Protein AF-A0A090VHT9-F1 (afdb_monomer)

Nearest PDB structures (foldseek):
  7o77-assembly1_A  TM=8.549E-01  e=1.271E-05  Paraglaciecola sp. T6c
  5gkd-assembly3_C  TM=8.168E-01  e=1.262E-03  Paraglaciecola chathamensis
  8bwk-assembly2_B  TM=7.239E-01  e=3.274E-04  uncultured bacterium
  5gkq-assembly1_A  TM=7.506E-01  e=8.048E-04  Paraglaciecola chathamensis S18K6
  4yzq-assembly2_B  TM=3.524E-01  e=5.336E-01  Caldicellulosiruptor bescii DSM 6725

InterPro domains:
  IPR011050 Pectin lyase fold/virulence factor [SSF51126] (12-160)
  IPR012334 Pectin lyase fold [G3DSA:2.160.20.10] (2-168)

Solvent-accessible surface area (backbone atoms only — not comparable to full-atom values): 8458 Å² total; per-residue (Å²): 136,92,76,64,48,72,47,82,47,66,71,43,82,47,66,72,32,71,47,78,39,71,68,49,66,94,42,43,25,59,37,40,37,39,31,55,26,41,37,32,56,17,47,26,26,38,44,33,49,58,38,75,81,29,70,34,45,48,38,48,42,32,42,39,39,34,46,28,38,41,35,40,26,34,19,29,52,32,35,38,30,27,28,34,84,47,72,91,58,77,59,31,36,42,39,41,28,56,24,39,40,30,48,26,10,63,67,29,86,86,24,40,29,43,37,48,57,63,49,42,34,33,40,44,31,48,28,40,38,34,54,21,55,26,68,23,43,28,75,34,41,53,76,44,56,40,47,74,46,77,59,48,72,42,74,40,30,46,77,45,74,36,61,72,73,88,69,64,74,82,129

Organism: NCBI:txid221126

Foldseek 3Di:
DPDADEAEAELEEAEDEQEPAADAPPAAHAYYEYYLYEYEHYQEAHHFARPPQQPQDTHYQYYYAELYEYEQHEAANAATDGGHDPPVDQGAAEHAELYEYYQYHLNYPQQERHHHYPHQHAEHEHYEYELHNGQYPEEFAQCGNHDYYNYHHYNGHYHHYDPDDPGDYRD

Mean predicted aligned error: 3.89 Å

Radius of gyration: 14.95 Å; Cα contacts (8 Å, |Δi|>4): 518; chains: 1; bounding box: 44×32×36 Å

Sequence (171 aa):
MSNHFGLAVSGCDISDFNYVLKVYKQSFSEKITFENTSISNCENGLELSEETNDKGDYNTEYLTVNNCTFDNVKQNVIDYYRGGYDESTIGGNLLVTNSTFTNCGANEQNKILLNHRGIVYVNIAKNTFKDNKVDYVSILWGAKENYASDNDISNSGEIKTEENLKMKLMY

pLDDT: mean 93.29, std 11.25, range [43.59, 98.94]

Structure (mmCIF, N/CA/C/O backbone):
data_AF-A0A090VHT9-F1
#
_entry.id   AF-A0A090VHT9-F1
#
loop_
_atom_site.group_PDB
_atom_site.id
_atom_site.type_symbol
_atom_site.label_atom_id
_atom_site.label_alt_id
_atom_site.label_comp_id
_atom_site.label_asym_id
_atom_site.label_entity_id
_atom_site.label_seq_id
_atom_site.pdbx_PDB_ins_code
_atom_site.Cartn_x
_atom_site.Cartn_y
_atom_site.Cartn_z
_atom_site.occupancy
_atom_site.B_iso_or_equiv
_atom_site.auth_seq_id
_atom_site.auth_comp_id
_atom_site.auth_asym_id
_atom_site.auth_atom_id
_atom_site.pdbx_PDB_model_num
ATOM 1 N N . MET A 1 1 ? 6.343 -12.139 -21.115 1.00 48.25 1 MET A N 1
ATOM 2 C CA . MET A 1 1 ? 5.955 -12.861 -19.884 1.00 48.25 1 MET A CA 1
ATOM 3 C C . MET A 1 1 ? 4.463 -13.113 -19.979 1.00 48.25 1 MET A C 1
ATOM 5 O O . MET A 1 1 ? 3.760 -12.187 -20.342 1.00 48.25 1 MET A O 1
ATOM 9 N N . SER A 1 2 ? 3.989 -14.347 -19.799 1.00 51.59 2 SER A N 1
ATOM 10 C CA . SER A 1 2 ? 2.588 -14.717 -20.081 1.00 51.59 2 SER A CA 1
ATOM 11 C C . SER A 1 2 ? 1.721 -14.939 -18.840 1.00 51.59 2 SER A C 1
ATOM 13 O O . SER A 1 2 ? 0.566 -15.305 -18.998 1.00 51.59 2 SER A O 1
ATOM 15 N N . ASN A 1 3 ? 2.240 -14.736 -17.626 1.00 64.88 3 ASN A N 1
ATOM 16 C CA . ASN A 1 3 ? 1.511 -15.051 -16.394 1.00 64.88 3 ASN A CA 1
ATOM 17 C C . ASN A 1 3 ? 1.486 -13.844 -15.449 1.00 64.88 3 ASN A C 1
ATOM 19 O O . ASN A 1 3 ? 1.987 -13.915 -14.329 1.00 64.88 3 ASN A O 1
ATOM 23 N N . HIS A 1 4 ? 0.939 -12.724 -15.919 1.00 84.50 4 HIS A N 1
ATOM 24 C CA . HIS A 1 4 ? 0.456 -11.691 -15.006 1.00 84.50 4 HIS A CA 1
ATOM 25 C C . HIS A 1 4 ? -0.827 -12.194 -14.346 1.00 84.50 4 HIS A C 1
ATOM 27 O O . HIS A 1 4 ? -1.613 -12.899 -14.985 1.00 84.50 4 HIS A O 1
ATOM 33 N N . PHE A 1 5 ? -1.034 -11.862 -13.076 1.00 91.56 5 PHE A N 1
ATOM 34 C CA . PHE A 1 5 ? -2.315 -12.113 -12.420 1.00 91.56 5 PHE A CA 1
ATOM 35 C C . PHE A 1 5 ? -3.156 -10.835 -12.360 1.00 91.56 5 PHE A C 1
ATOM 37 O O . PHE A 1 5 ? -2.672 -9.733 -12.619 1.00 91.56 5 PHE A O 1
ATOM 44 N N . GLY A 1 6 ? -4.432 -11.002 -12.034 1.00 94.06 6 GLY A N 1
ATOM 45 C CA . GLY A 1 6 ? -5.314 -9.920 -11.625 1.00 94.06 6 GLY A CA 1
ATOM 46 C C . GLY A 1 6 ? -6.099 -10.365 -10.398 1.00 94.06 6 GLY A C 1
ATOM 47 O O . GLY A 1 6 ? -6.396 -11.553 -10.250 1.00 94.06 6 GLY A O 1
ATOM 48 N N . LEU A 1 7 ? -6.413 -9.425 -9.513 1.00 97.44 7 LEU A N 1
ATOM 49 C CA . LEU A 1 7 ? -7.159 -9.686 -8.285 1.00 97.44 7 LEU A CA 1
ATOM 50 C C . LEU A 1 7 ? -8.251 -8.633 -8.104 1.00 97.44 7 LEU A C 1
ATOM 52 O O . LEU A 1 7 ? -7.969 -7.438 -8.090 1.00 97.44 7 LEU A O 1
ATOM 56 N N . ALA A 1 8 ? -9.489 -9.087 -7.924 1.00 98.38 8 ALA A N 1
ATOM 57 C CA . ALA A 1 8 ? -10.616 -8.245 -7.547 1.00 98.38 8 ALA A CA 1
ATOM 58 C C . ALA A 1 8 ? -11.272 -8.815 -6.285 1.00 98.38 8 ALA A C 1
ATOM 60 O O . ALA A 1 8 ? -11.707 -9.967 -6.272 1.00 98.38 8 ALA A O 1
ATOM 61 N N . VAL A 1 9 ? -11.337 -8.001 -5.237 1.00 98.56 9 VAL A N 1
ATOM 62 C CA . VAL A 1 9 ? -11.966 -8.301 -3.950 1.00 98.56 9 VAL A CA 1
ATOM 63 C C . VAL A 1 9 ? -13.082 -7.286 -3.759 1.00 98.56 9 VAL A C 1
ATOM 65 O O . VAL A 1 9 ? -12.826 -6.084 -3.724 1.00 98.56 9 VAL A O 1
ATOM 68 N N . SER A 1 10 ? -14.328 -7.753 -3.704 1.00 98.56 10 SER A N 1
ATOM 69 C CA . SER A 1 10 ? -15.494 -6.873 -3.632 1.00 98.56 10 SER A CA 1
ATOM 70 C C . SER A 1 10 ? -16.525 -7.398 -2.645 1.00 98.56 10 SER A C 1
ATOM 72 O O . SER A 1 10 ? -16.851 -8.584 -2.685 1.00 98.56 10 SER A O 1
ATOM 74 N N . GLY A 1 11 ? -17.037 -6.532 -1.764 1.00 98.31 11 GLY A N 1
ATOM 75 C CA . GLY A 1 11 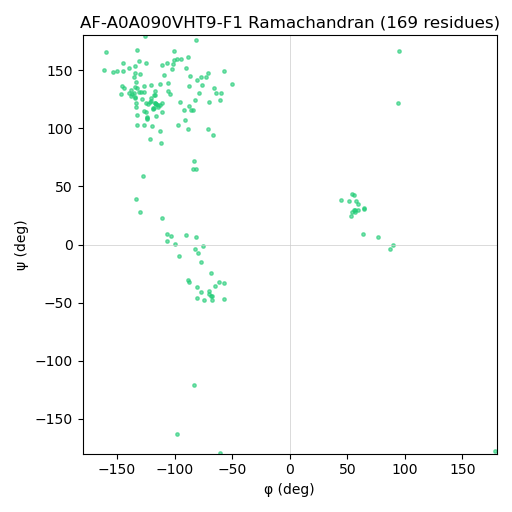? -18.095 -6.903 -0.816 1.00 98.31 11 GLY A CA 1
ATOM 76 C C . GLY A 1 11 ? -17.673 -7.967 0.199 1.00 98.31 11 GLY A C 1
ATOM 77 O O . GLY A 1 11 ? -18.494 -8.799 0.576 1.00 98.31 11 GLY A O 1
ATOM 78 N N . CYS A 1 12 ? -16.389 -8.003 0.563 1.00 98.62 12 CYS A N 1
ATOM 79 C CA . CYS A 1 12 ? -15.827 -9.024 1.445 1.00 98.62 12 CYS A CA 1
ATOM 80 C C . CYS A 1 12 ? -15.638 -8.509 2.878 1.00 98.62 12 CYS A C 1
ATOM 82 O O . CYS A 1 12 ? -15.421 -7.318 3.096 1.00 98.62 12 CYS A O 1
ATOM 84 N N . ASP A 1 13 ? -15.626 -9.443 3.827 1.00 98.62 13 ASP A N 1
ATOM 85 C CA . ASP A 1 13 ? -15.160 -9.240 5.198 1.00 98.62 13 ASP A CA 1
ATOM 86 C C . ASP A 1 13 ? -13.909 -10.107 5.404 1.00 98.62 13 ASP A C 1
ATOM 88 O O . ASP A 1 13 ? -13.950 -11.326 5.221 1.00 98.62 13 ASP A O 1
ATOM 92 N N . ILE A 1 14 ? -12.780 -9.482 5.736 1.00 98.75 14 ILE A N 1
ATOM 93 C CA . ILE A 1 14 ? -11.482 -10.139 5.934 1.00 98.75 14 ILE A CA 1
ATOM 94 C C . ILE A 1 14 ? -11.014 -9.839 7.356 1.00 98.75 14 ILE A C 1
ATOM 96 O O . ILE A 1 14 ? -10.861 -8.672 7.719 1.00 98.75 14 ILE A O 1
ATOM 100 N N . SER A 1 15 ? -10.754 -10.869 8.163 1.00 98.69 15 SER A N 1
ATOM 101 C CA . SER A 1 15 ? -10.259 -10.659 9.523 1.00 98.69 15 SER A CA 1
ATOM 102 C C . SER A 1 15 ? -9.271 -11.709 10.006 1.00 98.69 15 SER A C 1
ATOM 104 O O . SER A 1 15 ? -9.257 -12.835 9.516 1.00 98.69 15 SER A O 1
ATOM 106 N N . ASP A 1 16 ? -8.449 -11.318 10.982 1.00 98.56 16 ASP A N 1
ATOM 107 C CA . ASP A 1 16 ? -7.583 -12.217 11.760 1.00 98.56 16 ASP A CA 1
ATOM 108 C C . ASP A 1 16 ? -6.491 -12.921 10.931 1.00 98.56 16 ASP A C 1
ATOM 110 O O . ASP A 1 16 ? -6.059 -14.037 11.234 1.00 98.56 16 ASP A O 1
ATOM 114 N N . PHE A 1 17 ? -6.013 -12.250 9.877 1.00 98.44 17 PHE A N 1
ATOM 115 C CA . PHE A 1 17 ? -4.933 -12.740 9.022 1.00 98.44 17 PHE A CA 1
ATOM 116 C C . PHE A 1 17 ? -3.592 -12.069 9.319 1.00 98.44 17 PHE A C 1
ATOM 118 O O . PHE A 1 17 ? -3.504 -10.893 9.667 1.00 98.44 17 PHE A O 1
ATOM 125 N N . ASN A 1 18 ? -2.507 -12.804 9.061 1.00 98.38 18 ASN A N 1
ATOM 126 C CA . ASN A 1 18 ? -1.162 -12.228 9.091 1.00 98.38 18 ASN A CA 1
ATOM 127 C C . ASN A 1 18 ? -0.964 -11.174 7.986 1.00 98.38 18 ASN A C 1
ATOM 129 O O . ASN A 1 18 ? -0.265 -10.191 8.198 1.00 98.38 18 ASN A O 1
ATOM 133 N N . TYR A 1 19 ? -1.565 -11.381 6.815 1.00 98.38 19 TYR A N 1
ATOM 134 C CA . TYR A 1 19 ? -1.544 -10.457 5.682 1.00 98.38 19 TYR A CA 1
ATOM 135 C C . TYR A 1 19 ? -2.897 -10.516 4.983 1.00 98.38 19 TYR A C 1
ATOM 137 O O . TYR A 1 19 ? -3.394 -11.612 4.722 1.00 98.38 19 TYR A O 1
ATOM 145 N N . VAL A 1 20 ? -3.464 -9.361 4.638 1.00 98.44 20 VAL A N 1
ATOM 146 C CA . VAL A 1 20 ? -4.649 -9.295 3.764 1.00 98.44 20 VAL A CA 1
ATOM 147 C C . VAL A 1 20 ? -4.272 -9.736 2.354 1.00 98.44 20 VAL A C 1
ATOM 149 O O . VAL A 1 20 ? -4.974 -10.522 1.722 1.00 98.44 20 VAL A O 1
ATOM 152 N N . LEU A 1 21 ? -3.127 -9.248 1.881 1.00 98.44 21 LEU A N 1
ATOM 153 C CA . LEU A 1 21 ? -2.485 -9.685 0.654 1.00 98.44 21 LEU A CA 1
ATOM 154 C C . LEU A 1 21 ? -0.977 -9.606 0.846 1.00 98.44 21 LEU A C 1
ATOM 156 O O . LEU A 1 21 ? -0.470 -8.610 1.350 1.00 98.44 21 LEU A O 1
ATOM 160 N N . LYS A 1 22 ? -0.267 -10.639 0.400 1.00 97.88 22 LYS A N 1
ATOM 161 C CA . LYS A 1 22 ? 1.185 -10.620 0.266 1.00 97.88 22 LYS A CA 1
ATOM 162 C C . LYS A 1 22 ? 1.550 -11.188 -1.092 1.00 97.88 22 LYS A C 1
ATOM 164 O O . LYS A 1 22 ? 1.225 -12.339 -1.388 1.00 97.88 22 LYS A O 1
ATOM 169 N N . VAL A 1 23 ? 2.185 -10.370 -1.920 1.00 96.69 23 VAL A N 1
ATOM 170 C CA . VAL A 1 23 ? 2.780 -10.837 -3.176 1.00 96.69 23 VAL A CA 1
ATOM 171 C C . VAL A 1 23 ? 4.145 -11.463 -2.908 1.00 96.69 23 VAL A C 1
ATOM 173 O O . VAL A 1 23 ? 4.615 -11.500 -1.774 1.00 96.69 23 VAL A O 1
ATOM 176 N N . TYR A 1 24 ? 4.770 -12.002 -3.949 1.00 95.38 24 TYR A N 1
ATOM 177 C CA . TYR A 1 24 ? 6.110 -12.571 -3.860 1.00 95.38 24 TYR A CA 1
ATOM 178 C C . TYR A 1 24 ? 7.035 -11.918 -4.877 1.00 95.38 24 TYR A C 1
ATOM 180 O O . TYR A 1 24 ? 6.595 -11.443 -5.926 1.00 95.38 24 TYR A O 1
ATOM 188 N N . LYS A 1 25 ? 8.333 -11.960 -4.589 1.00 94.44 25 LYS A N 1
ATOM 189 C CA . LYS A 1 25 ? 9.377 -11.539 -5.520 1.00 94.44 25 LYS A CA 1
ATOM 190 C C . LYS A 1 25 ? 9.190 -12.188 -6.900 1.00 94.44 25 LYS A C 1
ATOM 192 O O . LYS A 1 25 ? 8.890 -13.379 -6.987 1.00 94.44 25 LYS A O 1
ATOM 197 N N . GLN A 1 26 ? 9.391 -11.411 -7.959 1.00 92.25 26 GLN A N 1
ATOM 198 C CA . GLN A 1 26 ? 9.168 -11.734 -9.374 1.00 92.25 26 GLN A CA 1
ATOM 199 C C . GLN A 1 26 ? 7.709 -12.015 -9.767 1.00 92.25 26 GLN A C 1
ATOM 201 O O . GLN A 1 26 ? 7.454 -12.446 -10.895 1.00 92.25 26 GLN A O 1
ATOM 206 N N . SER A 1 27 ? 6.740 -11.767 -8.883 1.00 93.44 27 SER A N 1
ATOM 207 C CA . SER A 1 27 ? 5.327 -11.751 -9.266 1.00 93.44 27 SER A CA 1
ATOM 208 C C . SER A 1 27 ? 4.923 -10.366 -9.763 1.00 93.44 27 SER A C 1
ATOM 210 O O . SER A 1 27 ? 5.402 -9.348 -9.261 1.00 93.44 27 SER A O 1
ATOM 212 N N . PHE A 1 28 ? 4.027 -10.336 -10.748 1.00 94.12 28 PHE A N 1
ATOM 213 C CA . PHE A 1 28 ? 3.491 -9.094 -11.284 1.00 94.12 28 PHE A CA 1
ATOM 214 C C . PHE A 1 28 ? 1.999 -9.227 -11.555 1.00 94.12 28 PHE A C 1
ATOM 216 O O . PHE A 1 28 ? 1.563 -10.163 -12.236 1.00 94.12 28 PHE A O 1
ATOM 223 N N . SER A 1 29 ? 1.235 -8.261 -11.066 1.00 95.56 29 SER A N 1
ATOM 224 C CA . SER A 1 29 ? -0.173 -8.091 -11.391 1.00 95.56 29 SER A CA 1
ATOM 225 C C . SER A 1 29 ? -0.380 -6.917 -12.331 1.00 95.56 29 SER A C 1
ATOM 227 O O . SER A 1 29 ? 0.184 -5.846 -12.137 1.00 95.56 29 SER A O 1
ATOM 229 N N . GLU A 1 30 ? -1.258 -7.072 -13.314 1.00 94.38 30 GLU A N 1
ATOM 230 C CA . GLU A 1 30 ? -1.736 -5.898 -14.045 1.00 94.38 30 GLU A CA 1
ATOM 231 C C . GLU A 1 30 ? -2.593 -5.029 -13.115 1.00 94.38 30 GLU A C 1
ATOM 233 O O . GLU A 1 30 ? -2.377 -3.827 -12.989 1.00 94.38 30 GLU A O 1
ATOM 238 N N . LYS A 1 31 ? -3.539 -5.637 -12.392 1.00 96.19 31 LYS A N 1
ATOM 239 C CA . LYS A 1 31 ? -4.485 -4.899 -11.555 1.00 96.19 31 LYS A CA 1
ATOM 240 C C . LYS A 1 31 ? -4.889 -5.661 -10.299 1.00 96.19 31 LYS A C 1
ATOM 242 O O . LYS A 1 31 ? -5.355 -6.798 -10.366 1.00 96.19 31 LYS A O 1
ATOM 247 N N . ILE A 1 32 ? -4.779 -4.974 -9.168 1.00 98.56 32 ILE A N 1
ATOM 248 C CA . ILE A 1 32 ? -5.291 -5.391 -7.864 1.00 98.56 32 ILE A CA 1
ATOM 249 C C . ILE A 1 32 ? -6.347 -4.374 -7.434 1.00 98.56 32 ILE A C 1
ATOM 251 O O . ILE A 1 32 ? -6.120 -3.163 -7.466 1.00 98.56 32 ILE A O 1
ATOM 255 N N . THR A 1 33 ? -7.534 -4.841 -7.061 1.00 98.81 33 THR A N 1
ATOM 256 C CA . THR A 1 33 ? -8.657 -3.974 -6.690 1.00 98.81 33 THR A CA 1
ATOM 257 C C . THR A 1 33 ? -9.384 -4.506 -5.470 1.00 98.81 33 THR A C 1
ATOM 259 O O . THR A 1 33 ? -9.804 -5.659 -5.451 1.00 98.81 33 THR A O 1
ATOM 262 N N . PHE A 1 34 ? -9.551 -3.634 -4.482 1.00 98.88 34 PHE A N 1
ATOM 263 C CA . PHE A 1 34 ? -10.378 -3.828 -3.301 1.00 98.88 34 PHE A CA 1
ATOM 264 C C . PHE A 1 34 ? -11.489 -2.781 -3.317 1.00 98.88 34 PHE A C 1
ATOM 266 O O . PHE A 1 34 ? -11.216 -1.579 -3.352 1.00 98.88 34 PHE A O 1
ATOM 273 N N . GLU A 1 35 ? -12.736 -3.242 -3.306 1.00 98.88 35 GLU A N 1
ATOM 274 C CA . GLU A 1 35 ? -13.920 -2.387 -3.330 1.00 98.88 35 GLU A CA 1
ATOM 275 C C . GLU A 1 35 ? -14.939 -2.829 -2.286 1.00 98.88 35 GLU A C 1
ATOM 277 O O . GLU A 1 35 ? -15.179 -4.023 -2.118 1.00 98.88 35 GLU A O 1
ATOM 282 N N . ASN A 1 36 ? -15.584 -1.887 -1.596 1.00 98.81 36 ASN A N 1
ATOM 283 C CA . ASN A 1 36 ? -16.691 -2.191 -0.676 1.00 98.81 36 ASN A CA 1
ATOM 284 C C . ASN A 1 36 ? -16.338 -3.300 0.339 1.00 98.81 36 ASN A C 1
ATOM 286 O O . ASN A 1 36 ? -17.148 -4.186 0.593 1.00 98.81 36 ASN A O 1
ATOM 290 N N . THR A 1 37 ? -15.094 -3.323 0.820 1.00 98.81 37 THR A N 1
ATOM 291 C CA . THR A 1 37 ? -14.532 -4.445 1.588 1.00 98.81 37 THR A CA 1
ATOM 292 C C . THR A 1 37 ? -14.102 -3.975 2.972 1.00 98.81 37 THR A C 1
ATOM 294 O O . THR A 1 37 ? -13.476 -2.919 3.103 1.00 98.81 37 THR A O 1
ATOM 297 N N . SER A 1 38 ? -14.415 -4.774 3.987 1.00 98.88 38 SER A N 1
ATOM 298 C CA . SER A 1 38 ? -14.072 -4.538 5.389 1.00 98.88 38 SER A CA 1
ATOM 299 C C . SER A 1 38 ? -12.919 -5.446 5.801 1.00 98.88 38 SER A C 1
ATOM 301 O O . SER A 1 38 ? -12.955 -6.655 5.585 1.00 98.88 38 SER A O 1
ATOM 303 N N . ILE A 1 39 ? -11.885 -4.866 6.397 1.00 98.88 39 ILE A N 1
ATOM 304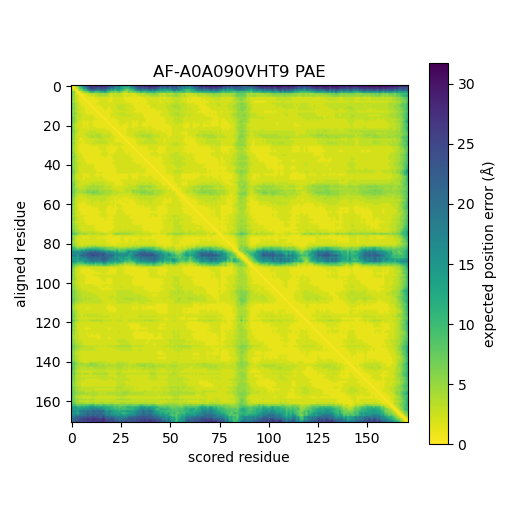 C CA . ILE A 1 39 ? -10.647 -5.532 6.796 1.00 98.88 39 ILE A CA 1
ATOM 305 C C . ILE A 1 39 ? -10.390 -5.207 8.263 1.00 98.88 39 ILE A C 1
ATOM 307 O O . ILE A 1 39 ? -10.340 -4.032 8.630 1.00 98.88 39 ILE A O 1
ATOM 311 N N . SER A 1 40 ? -10.221 -6.225 9.108 1.00 98.88 40 SER A N 1
ATOM 312 C CA . SER A 1 40 ? -10.070 -6.004 10.549 1.00 98.88 40 SER A CA 1
ATOM 313 C C . SER A 1 40 ? -9.124 -6.970 11.255 1.00 98.88 40 SER A C 1
ATOM 315 O O . SER A 1 40 ? -9.004 -8.128 10.875 1.00 98.88 40 SER A O 1
ATOM 317 N N . ASN A 1 41 ? -8.465 -6.510 12.321 1.00 98.75 41 ASN A N 1
ATOM 318 C CA . ASN A 1 41 ? -7.649 -7.354 13.210 1.00 98.75 41 ASN A CA 1
ATOM 319 C C . ASN A 1 41 ? -6.519 -8.130 12.500 1.00 98.75 41 ASN A C 1
ATOM 321 O O . ASN A 1 41 ? -6.135 -9.216 12.935 1.00 98.75 41 ASN A O 1
ATOM 325 N N . CYS A 1 42 ? -5.982 -7.588 11.406 1.00 98.75 42 CYS A N 1
ATOM 326 C CA . CYS A 1 42 ? -4.876 -8.201 10.674 1.00 98.75 42 CYS A CA 1
ATOM 327 C C . CYS A 1 42 ? -3.516 -7.715 11.198 1.00 98.75 42 CYS A C 1
ATOM 329 O O . CYS A 1 42 ? -3.376 -6.580 11.656 1.00 98.75 42 CYS A O 1
ATOM 331 N N . GLU A 1 43 ? -2.477 -8.543 11.078 1.00 98.56 43 GLU A N 1
ATOM 332 C CA . GLU A 1 43 ? -1.110 -8.099 11.396 1.00 98.56 43 GLU A CA 1
ATOM 333 C C . GLU A 1 43 ? -0.601 -7.088 10.355 1.00 98.56 43 GLU A C 1
ATOM 335 O O . GLU A 1 43 ? -0.039 -6.059 10.727 1.00 98.56 43 GLU A O 1
ATOM 340 N N . ASN A 1 44 ? -0.847 -7.345 9.066 1.00 98.31 44 ASN A N 1
ATOM 341 C CA . ASN A 1 44 ? -0.433 -6.502 7.941 1.00 98.31 44 ASN A CA 1
ATOM 342 C C . ASN A 1 44 ? -1.577 -6.307 6.941 1.00 98.31 44 ASN A C 1
ATOM 344 O O . ASN A 1 44 ? -2.444 -7.176 6.797 1.00 98.31 44 ASN A O 1
ATOM 348 N N . GLY A 1 45 ? -1.544 -5.189 6.216 1.00 98.38 45 GLY A N 1
ATOM 349 C CA . GLY A 1 45 ? -2.452 -4.921 5.106 1.00 98.38 45 GLY A CA 1
ATOM 350 C C . GLY A 1 45 ? -1.996 -5.564 3.793 1.00 98.38 45 GLY A C 1
ATOM 351 O O . GLY A 1 45 ? -1.894 -6.790 3.683 1.00 98.38 45 GLY A O 1
ATOM 352 N N . LEU A 1 46 ? -1.787 -4.721 2.782 1.00 98.62 46 LEU A N 1
ATOM 353 C CA . LEU A 1 46 ? -1.400 -5.091 1.424 1.00 98.62 46 LEU A CA 1
ATOM 354 C C . LEU A 1 46 ? 0.119 -4.954 1.254 1.00 98.62 46 LEU A C 1
ATOM 356 O O . LEU A 1 46 ? 0.633 -3.850 1.092 1.00 98.62 46 LEU A O 1
ATOM 360 N N . GLU A 1 47 ? 0.815 -6.086 1.276 1.00 98.25 47 GLU A N 1
ATOM 361 C CA . GLU A 1 47 ? 2.264 -6.190 1.099 1.00 98.25 47 GLU A CA 1
ATOM 362 C C . GLU A 1 47 ? 2.601 -6.389 -0.386 1.00 98.25 47 GLU A C 1
ATOM 364 O O . GLU A 1 47 ? 2.354 -7.457 -0.959 1.00 98.25 47 GLU A O 1
ATOM 369 N N . LEU A 1 48 ? 3.131 -5.332 -1.003 1.00 97.62 48 LEU A N 1
ATOM 370 C CA . LEU A 1 48 ? 3.494 -5.187 -2.417 1.00 97.62 48 LEU A CA 1
ATOM 371 C C . LEU A 1 48 ? 4.929 -4.640 -2.575 1.00 97.62 48 LEU A C 1
ATOM 373 O O . LEU A 1 48 ? 5.222 -3.955 -3.562 1.00 97.62 48 LEU A O 1
ATOM 377 N N . SER A 1 49 ? 5.810 -4.904 -1.601 1.00 95.81 49 SER A N 1
ATOM 378 C CA . SER A 1 49 ? 7.175 -4.362 -1.551 1.00 95.81 49 SER A CA 1
ATOM 379 C C . SER A 1 49 ? 8.296 -5.391 -1.764 1.00 95.81 49 SER A C 1
ATOM 381 O O . SER A 1 49 ? 9.451 -5.173 -1.399 1.00 95.81 49 SER A O 1
ATOM 383 N N . GLU A 1 50 ? 7.996 -6.520 -2.407 1.00 95.56 50 GLU A N 1
ATOM 384 C CA . GLU A 1 50 ? 8.921 -7.659 -2.492 1.00 95.56 50 GLU A CA 1
ATOM 385 C C . GLU A 1 50 ? 10.068 -7.462 -3.512 1.00 95.56 50 GLU A C 1
ATOM 387 O O . GLU A 1 50 ? 11.089 -8.162 -3.455 1.00 95.56 50 GLU A O 1
ATOM 392 N N . GLU A 1 51 ? 9.964 -6.471 -4.408 1.00 92.62 51 GLU A N 1
ATOM 393 C CA . GLU A 1 51 ? 11.031 -6.078 -5.345 1.00 92.62 51 GLU A CA 1
ATOM 394 C C . GLU A 1 51 ? 12.070 -5.133 -4.717 1.00 92.62 51 GLU A C 1
ATOM 396 O O . GLU A 1 51 ? 12.193 -3.953 -5.037 1.00 92.62 51 GLU A O 1
ATOM 401 N N . THR A 1 52 ? 12.892 -5.680 -3.826 1.00 91.50 52 THR A N 1
ATOM 402 C CA . THR A 1 52 ? 13.866 -4.919 -3.015 1.00 91.50 52 THR A CA 1
ATOM 403 C C . THR A 1 52 ? 15.259 -4.760 -3.641 1.00 91.50 52 THR A C 1
ATOM 405 O O . THR A 1 52 ? 16.189 -4.301 -2.983 1.00 91.50 52 THR A O 1
ATOM 408 N N . ASN A 1 53 ? 15.437 -5.153 -4.907 1.00 90.38 53 ASN A N 1
ATOM 409 C CA . ASN A 1 53 ? 16.736 -5.099 -5.596 1.00 90.38 53 ASN A CA 1
ATOM 410 C C . ASN A 1 53 ? 17.074 -3.713 -6.178 1.00 90.38 53 ASN A C 1
ATOM 412 O O . ASN A 1 53 ? 18.138 -3.557 -6.775 1.00 90.38 53 ASN A O 1
ATOM 416 N N . ASP A 1 54 ? 16.161 -2.748 -6.073 1.00 88.31 54 ASP A N 1
ATOM 417 C CA . ASP A 1 54 ? 16.324 -1.379 -6.568 1.00 88.31 54 ASP A CA 1
ATOM 418 C C . ASP A 1 54 ? 16.621 -1.278 -8.079 1.00 88.31 54 ASP A C 1
ATOM 420 O O . ASP A 1 54 ? 17.395 -0.426 -8.511 1.00 88.31 54 ASP A O 1
ATOM 424 N N . LYS A 1 55 ? 15.990 -2.148 -8.890 1.00 87.38 55 LYS A N 1
ATOM 425 C CA . LYS A 1 55 ? 16.163 -2.254 -10.359 1.00 87.38 55 LYS A CA 1
ATOM 426 C C . LYS A 1 55 ? 15.054 -1.658 -11.217 1.00 87.38 55 LYS A C 1
ATOM 428 O O . LYS A 1 55 ? 15.084 -1.821 -12.426 1.00 87.38 55 LYS A O 1
ATOM 433 N N . GLY A 1 56 ? 14.103 -0.962 -10.615 1.00 87.56 56 GLY A N 1
ATOM 434 C CA . GLY A 1 56 ? 12.910 -0.468 -11.299 1.00 87.56 56 GLY A CA 1
ATOM 435 C C . GLY A 1 56 ? 11.767 -1.482 -11.338 1.00 87.56 56 GLY A C 1
ATOM 436 O O . GLY A 1 56 ? 10.691 -1.113 -11.799 1.00 87.56 56 GLY A O 1
ATOM 437 N N . ASP A 1 57 ? 11.980 -2.704 -10.829 1.00 90.38 57 ASP A N 1
ATOM 438 C CA . ASP A 1 57 ? 10.962 -3.747 -10.659 1.00 90.38 57 ASP A CA 1
ATOM 439 C C . ASP A 1 57 ? 9.980 -3.394 -9.521 1.00 90.38 57 ASP A C 1
ATOM 441 O O . ASP A 1 57 ? 10.351 -2.747 -8.537 1.00 90.38 57 ASP A O 1
ATOM 445 N N . TYR A 1 58 ? 8.723 -3.820 -9.663 1.00 93.12 58 TYR A N 1
ATOM 446 C CA . TYR A 1 58 ? 7.629 -3.647 -8.696 1.00 93.12 58 TYR A CA 1
ATOM 447 C C . TYR A 1 58 ? 6.520 -4.676 -8.972 1.00 93.12 58 TYR A C 1
ATOM 449 O O . TYR A 1 58 ? 6.517 -5.314 -10.023 1.00 93.12 58 TYR A O 1
ATOM 457 N N . ASN A 1 59 ? 5.586 -4.879 -8.035 1.00 95.19 59 ASN A N 1
ATOM 458 C CA . ASN A 1 59 ? 4.705 -6.058 -8.063 1.00 95.19 59 ASN A CA 1
ATOM 459 C C . ASN A 1 59 ? 3.313 -5.870 -8.697 1.00 95.19 59 ASN A C 1
ATOM 461 O O . ASN A 1 59 ? 2.607 -6.859 -8.906 1.00 95.19 59 ASN A O 1
ATOM 465 N N . THR A 1 60 ? 2.877 -4.647 -9.005 1.00 95.88 60 THR A N 1
ATOM 466 C CA . THR A 1 60 ? 1.586 -4.416 -9.681 1.00 95.88 60 THR A CA 1
ATOM 467 C C . THR A 1 60 ? 1.590 -3.122 -10.481 1.00 95.88 60 THR A C 1
ATOM 469 O O . THR A 1 60 ? 2.234 -2.179 -10.045 1.00 95.88 60 THR A O 1
ATOM 472 N N . GLU A 1 61 ? 0.857 -3.027 -11.592 1.00 95.88 61 GLU A N 1
ATOM 473 C CA . GLU A 1 61 ? 0.698 -1.754 -12.322 1.00 95.88 61 GLU A CA 1
ATOM 474 C C . GLU A 1 61 ? -0.361 -0.854 -11.675 1.00 95.88 61 GLU A C 1
ATOM 476 O O . GLU A 1 61 ? -0.125 0.335 -11.462 1.00 95.88 61 GLU A O 1
ATOM 481 N N . TYR A 1 62 ? -1.520 -1.422 -11.333 1.00 97.62 62 TYR 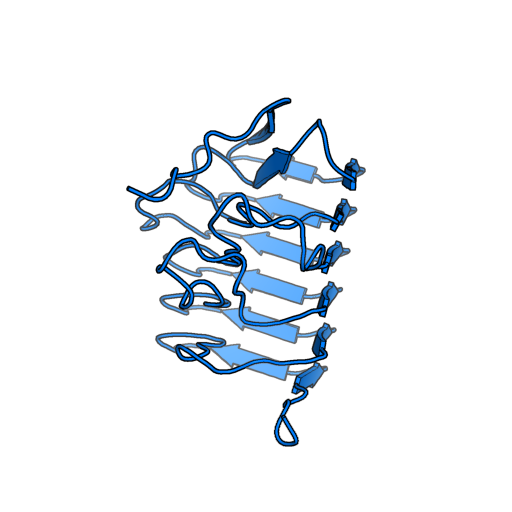A N 1
ATOM 482 C CA . TYR A 1 62 ? -2.637 -0.688 -10.739 1.00 97.62 62 TYR A CA 1
ATOM 483 C C . TYR A 1 62 ? -3.044 -1.292 -9.396 1.00 97.62 62 TYR A C 1
ATOM 485 O O . TYR A 1 62 ? -3.463 -2.450 -9.339 1.00 97.62 62 TYR A O 1
ATOM 493 N N . LEU A 1 63 ? -2.984 -0.495 -8.328 1.00 98.75 63 LEU A N 1
ATOM 494 C CA . LEU A 1 63 ? -3.615 -0.791 -7.045 1.00 98.75 63 LEU A CA 1
ATOM 495 C C . LEU A 1 63 ? -4.775 0.177 -6.806 1.00 98.75 63 LEU A C 1
ATOM 497 O O . LEU A 1 63 ? -4.598 1.394 -6.780 1.00 98.75 63 LEU A O 1
ATOM 501 N N . THR A 1 64 ? -5.974 -0.366 -6.617 1.00 98.88 64 THR A N 1
ATOM 502 C CA . THR A 1 64 ? -7.174 0.404 -6.270 1.00 98.88 64 THR A CA 1
ATOM 503 C C . THR A 1 64 ? -7.748 -0.079 -4.947 1.00 98.88 64 THR A C 1
ATOM 505 O O . THR A 1 64 ? -8.049 -1.260 -4.796 1.00 98.88 64 THR A O 1
ATOM 508 N N . VAL A 1 65 ? -7.931 0.848 -4.012 1.00 98.94 65 VAL A N 1
ATOM 509 C CA . VAL A 1 65 ? -8.647 0.660 -2.749 1.00 98.94 65 VAL A CA 1
ATOM 510 C C . VAL A 1 65 ? -9.746 1.715 -2.701 1.00 98.94 65 VAL A C 1
ATOM 512 O O . VAL A 1 65 ? -9.463 2.911 -2.614 1.00 98.94 65 VAL A O 1
ATOM 515 N N . ASN A 1 66 ? -11.000 1.294 -2.825 1.00 98.94 66 ASN A N 1
ATOM 516 C CA . ASN A 1 66 ? -12.128 2.215 -2.898 1.00 98.94 66 ASN A CA 1
ATOM 517 C C . ASN A 1 66 ? -13.284 1.766 -2.007 1.00 98.94 66 ASN A C 1
ATOM 519 O O . ASN A 1 66 ? -13.742 0.630 -2.091 1.00 98.94 66 ASN A O 1
ATOM 523 N N . ASN A 1 67 ? -13.802 2.688 -1.199 1.00 98.88 67 ASN A N 1
ATOM 524 C CA . ASN A 1 67 ? -14.909 2.412 -0.285 1.00 98.88 67 ASN A CA 1
ATOM 525 C C . ASN A 1 67 ? -14.632 1.206 0.636 1.00 98.88 67 ASN A C 1
ATOM 527 O O . ASN A 1 67 ? -15.472 0.325 0.808 1.00 98.88 67 ASN A O 1
ATOM 531 N N . CYS A 1 68 ? -13.418 1.137 1.182 1.00 98.94 68 CYS A N 1
ATOM 532 C CA . CYS A 1 68 ? -12.988 0.081 2.093 1.00 98.94 68 CYS A CA 1
ATOM 533 C C . CYS A 1 68 ? -12.891 0.586 3.534 1.00 98.94 68 CYS A C 1
ATOM 535 O O . CYS A 1 68 ? -12.678 1.773 3.783 1.00 98.94 68 CYS A O 1
ATOM 537 N N . THR A 1 69 ? -12.991 -0.335 4.489 1.00 98.94 69 THR A N 1
ATOM 538 C CA . THR A 1 69 ? -12.711 -0.055 5.903 1.00 98.94 69 THR A CA 1
ATOM 539 C C . THR A 1 69 ? -11.549 -0.912 6.370 1.00 98.94 69 THR A C 1
ATOM 541 O O . THR A 1 69 ? -11.578 -2.124 6.190 1.00 98.94 69 THR A O 1
ATOM 544 N N . PHE A 1 70 ? -10.549 -0.288 6.983 1.00 98.88 70 PHE A N 1
ATOM 545 C CA . PHE A 1 70 ? -9.450 -0.948 7.677 1.00 98.88 70 PHE A CA 1
ATOM 546 C C . PHE A 1 70 ? -9.529 -0.573 9.154 1.00 98.88 70 PHE A C 1
ATOM 548 O O . PHE A 1 70 ? -9.472 0.611 9.490 1.00 98.88 70 PHE A O 1
ATOM 555 N N . ASP A 1 71 ? -9.659 -1.566 10.029 1.00 98.88 71 ASP A N 1
ATOM 556 C CA . ASP A 1 71 ? -9.678 -1.363 11.478 1.00 98.88 71 ASP A CA 1
ATOM 557 C C . ASP A 1 71 ? -8.688 -2.297 12.173 1.00 98.88 71 ASP A C 1
ATOM 559 O O . ASP A 1 71 ? -8.655 -3.500 11.918 1.00 98.88 71 ASP A O 1
ATOM 563 N N . ASN A 1 72 ? -7.864 -1.757 13.067 1.00 98.75 72 ASN A N 1
ATOM 564 C CA . ASN A 1 72 ? -6.921 -2.544 13.864 1.00 98.75 72 ASN A CA 1
ATOM 565 C C . ASN A 1 72 ? -5.955 -3.402 13.008 1.00 98.75 72 ASN A C 1
ATOM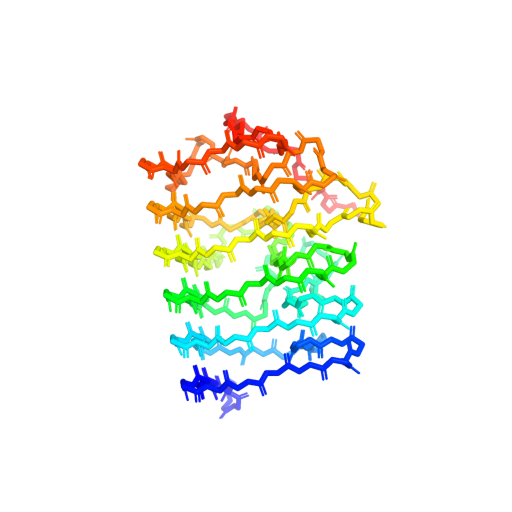 567 O O . ASN A 1 72 ? -5.686 -4.565 13.315 1.00 98.75 72 ASN A O 1
ATOM 571 N N . VAL A 1 73 ? -5.430 -2.825 11.919 1.00 98.81 73 VAL A N 1
ATOM 572 C CA . VAL A 1 73 ? -4.297 -3.401 11.167 1.00 98.81 73 VAL A CA 1
ATOM 573 C C . VAL A 1 73 ? -2.997 -2.978 11.839 1.00 98.81 73 VAL A C 1
ATOM 575 O O . VAL A 1 73 ? -2.700 -1.786 11.910 1.00 98.81 73 VAL A O 1
ATOM 578 N N . LYS A 1 74 ? -2.224 -3.927 12.374 1.00 98.50 74 LYS A N 1
ATOM 579 C CA . LYS A 1 74 ? -1.145 -3.585 13.318 1.00 98.50 74 LYS A CA 1
ATOM 580 C C . LYS A 1 74 ? 0.040 -2.863 12.672 1.00 98.50 74 LYS A C 1
ATOM 582 O O . LYS A 1 74 ? 0.577 -1.945 13.294 1.00 98.50 74 LYS A O 1
ATOM 587 N N . GLN A 1 75 ? 0.448 -3.268 11.473 1.00 98.06 75 GLN A N 1
ATOM 588 C CA . GLN A 1 75 ? 1.501 -2.624 10.674 1.00 98.06 75 GLN A CA 1
ATOM 589 C C . GLN A 1 75 ? 0.903 -1.677 9.617 1.00 98.06 75 GLN A C 1
ATOM 591 O O . GLN A 1 75 ? -0.246 -1.241 9.754 1.00 98.06 75 GLN A O 1
ATOM 596 N N . ASN A 1 76 ? 1.675 -1.295 8.600 1.00 91.69 76 ASN A N 1
ATOM 597 C CA . ASN A 1 76 ? 1.172 -0.514 7.476 1.00 91.69 76 ASN A CA 1
ATOM 598 C C . ASN A 1 76 ? -0.006 -1.200 6.755 1.00 91.69 76 ASN A C 1
ATOM 600 O O . ASN A 1 76 ? -0.169 -2.424 6.723 1.00 91.69 76 ASN A O 1
ATOM 604 N N . VAL A 1 77 ? -0.886 -0.368 6.195 1.00 98.06 77 VAL A N 1
ATOM 605 C CA . VAL A 1 77 ? -2.065 -0.839 5.456 1.00 98.06 77 VAL A CA 1
ATOM 606 C C . VAL A 1 77 ? -1.720 -1.088 3.992 1.00 98.06 77 VAL A C 1
ATOM 608 O O . VAL A 1 77 ? -2.270 -2.003 3.382 1.00 98.06 77 VAL A O 1
ATOM 611 N N . ILE A 1 78 ? -0.797 -0.307 3.436 1.00 98.75 78 ILE A N 1
ATOM 612 C CA . ILE A 1 78 ? -0.247 -0.511 2.096 1.00 98.75 78 ILE A CA 1
ATOM 613 C C . ILE A 1 78 ? 1.270 -0.358 2.188 1.00 98.75 78 ILE A C 1
ATOM 615 O O . ILE A 1 78 ? 1.740 0.675 2.668 1.00 98.75 78 ILE A O 1
ATOM 619 N N . ASP A 1 79 ? 2.004 -1.354 1.694 1.00 98.31 79 ASP A N 1
ATOM 620 C CA . ASP A 1 79 ? 3.429 -1.250 1.377 1.00 98.31 79 ASP A CA 1
ATOM 621 C C . ASP A 1 79 ? 3.637 -1.532 -0.107 1.00 98.31 79 ASP A C 1
ATOM 623 O O . ASP A 1 79 ? 3.559 -2.674 -0.542 1.00 98.31 79 ASP A O 1
ATOM 627 N N . TYR A 1 80 ? 3.833 -0.497 -0.915 1.00 97.44 80 TYR A N 1
ATOM 628 C CA . TYR A 1 80 ? 3.902 -0.595 -2.366 1.00 97.44 80 TYR A CA 1
ATOM 629 C C . TYR A 1 80 ? 5.184 0.054 -2.873 1.00 97.44 80 TYR A C 1
ATOM 631 O O . TYR A 1 80 ? 5.319 1.274 -2.926 1.00 97.44 80 TYR A O 1
ATOM 639 N N . TYR A 1 81 ? 6.157 -0.778 -3.225 1.00 95.19 81 TYR A N 1
ATOM 640 C CA . TYR A 1 81 ? 7.511 -0.314 -3.488 1.00 95.19 81 TYR A CA 1
ATOM 641 C C . TYR A 1 81 ? 7.905 -0.470 -4.949 1.00 95.19 81 TYR A C 1
ATOM 643 O O . TYR A 1 81 ? 7.681 -1.512 -5.566 1.00 95.19 81 TYR A O 1
ATOM 651 N N . ARG A 1 82 ? 8.579 0.559 -5.463 1.00 91.81 82 ARG A N 1
ATOM 652 C CA . ARG A 1 82 ? 9.351 0.510 -6.704 1.00 91.81 82 ARG A CA 1
ATOM 653 C C . ARG A 1 82 ? 10.716 1.139 -6.454 1.00 91.81 82 ARG A C 1
ATOM 655 O O . ARG A 1 82 ? 10.840 2.358 -6.371 1.00 91.81 82 ARG A O 1
ATOM 662 N N . GLY A 1 83 ? 11.748 0.316 -6.311 1.00 85.75 83 GLY A N 1
ATOM 663 C CA . GLY A 1 83 ? 13.112 0.784 -6.056 1.00 85.75 83 GLY A CA 1
ATOM 664 C C . GLY A 1 83 ? 13.897 1.080 -7.329 1.00 85.75 83 GLY A C 1
ATOM 665 O O . GLY A 1 83 ? 13.592 0.540 -8.383 1.00 85.75 83 GLY A O 1
ATOM 666 N N . GLY A 1 84 ? 14.973 1.860 -7.220 1.00 78.88 84 GLY A N 1
ATOM 667 C CA . GLY A 1 84 ? 15.888 2.133 -8.333 1.00 78.88 84 GLY A CA 1
ATOM 668 C C . GLY A 1 84 ? 15.603 3.410 -9.119 1.00 78.88 84 GLY A C 1
ATOM 669 O O . GLY A 1 84 ? 14.557 4.038 -8.981 1.00 78.88 84 GLY A O 1
ATOM 670 N N . TYR A 1 85 ? 16.581 3.801 -9.941 1.00 68.19 85 TYR A N 1
ATOM 671 C CA . TYR A 1 85 ? 16.522 4.990 -10.806 1.00 68.19 85 TYR A CA 1
ATOM 672 C C . TYR A 1 85 ? 16.332 4.632 -12.288 1.00 68.19 85 TYR A C 1
ATOM 674 O O . TYR A 1 85 ? 16.474 5.482 -13.159 1.00 68.19 85 TYR A O 1
ATOM 682 N N . ASP A 1 86 ? 16.054 3.362 -12.591 1.00 65.69 86 ASP A N 1
ATOM 683 C CA . ASP A 1 86 ? 15.797 2.943 -13.962 1.00 65.69 86 ASP A CA 1
ATOM 684 C C . ASP A 1 86 ? 14.433 3.488 -14.420 1.00 65.69 86 ASP A C 1
ATOM 686 O O . ASP A 1 86 ? 13.370 2.977 -14.063 1.00 65.69 86 ASP A O 1
ATOM 690 N N . GLU A 1 87 ? 14.462 4.596 -15.163 1.00 63.50 87 GLU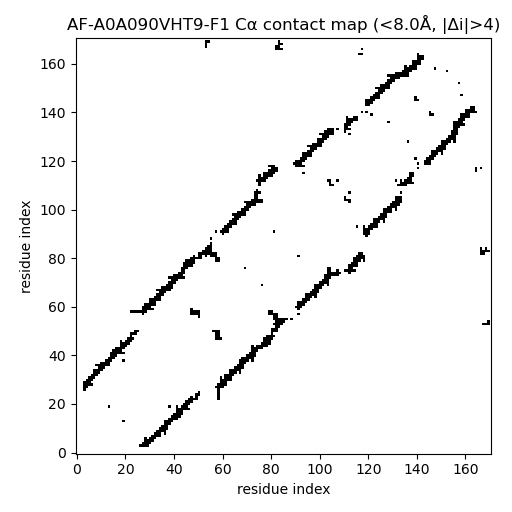 A N 1
ATOM 691 C CA . GLU A 1 87 ? 13.283 5.221 -15.771 1.00 63.50 87 GLU A CA 1
ATOM 692 C C . GLU A 1 87 ? 12.862 4.536 -17.085 1.00 63.50 87 GLU A C 1
ATOM 694 O O . GLU A 1 87 ? 11.951 5.018 -17.753 1.00 63.50 87 GLU A O 1
ATOM 699 N N . SER A 1 88 ? 13.477 3.412 -17.479 1.00 62.75 88 SER A N 1
ATOM 700 C CA . SER A 1 88 ? 13.048 2.670 -18.676 1.00 62.75 88 SER A CA 1
ATOM 701 C C . SER A 1 88 ? 11.670 2.017 -18.516 1.00 62.75 88 SER A C 1
ATOM 703 O O . SER A 1 88 ? 10.956 1.833 -19.502 1.00 62.75 88 SER A O 1
ATOM 705 N N . THR A 1 89 ? 11.258 1.744 -17.275 1.00 58.84 89 THR A N 1
ATOM 706 C CA . THR A 1 89 ? 9.904 1.319 -16.904 1.00 58.84 89 THR A CA 1
ATOM 707 C C . THR A 1 89 ? 9.317 2.306 -15.902 1.00 58.84 89 THR A C 1
ATOM 709 O O . THR A 1 89 ? 9.496 2.171 -14.691 1.00 58.84 89 THR A O 1
ATOM 712 N N . ILE A 1 90 ? 8.631 3.331 -16.407 1.00 74.25 90 ILE A N 1
ATOM 713 C CA . ILE A 1 90 ? 7.825 4.257 -15.603 1.00 74.25 90 ILE A CA 1
ATOM 714 C C . ILE A 1 90 ? 6.472 3.588 -15.373 1.00 74.25 90 ILE A C 1
ATOM 716 O O . ILE A 1 90 ? 5.813 3.217 -16.340 1.00 74.25 90 ILE A O 1
ATOM 720 N N . GLY A 1 91 ? 6.065 3.427 -14.118 1.00 78.38 91 GLY A N 1
ATOM 721 C CA . GLY A 1 91 ? 4.778 2.818 -13.820 1.00 78.38 91 GLY A CA 1
ATOM 722 C C . GLY A 1 91 ? 4.508 2.687 -12.335 1.00 78.38 91 GLY A C 1
ATOM 723 O O . GLY A 1 91 ? 5.289 3.140 -11.486 1.00 78.38 91 GLY A O 1
ATOM 724 N N . GLY A 1 92 ? 3.363 2.091 -12.054 1.00 91.31 92 GLY A N 1
ATOM 725 C CA . GLY A 1 92 ? 2.788 2.022 -10.727 1.00 91.31 92 GLY A CA 1
ATOM 726 C C . GLY A 1 92 ? 1.797 3.154 -10.483 1.00 91.31 92 GLY A C 1
ATOM 727 O O . GLY A 1 92 ? 2.125 4.343 -10.550 1.00 91.31 92 GLY A O 1
ATOM 728 N N . ASN A 1 93 ? 0.572 2.748 -10.169 1.00 97.62 93 ASN A N 1
ATOM 729 C CA . ASN A 1 93 ? -0.575 3.615 -9.981 1.00 97.62 93 ASN A CA 1
ATOM 730 C C . ASN A 1 93 ? -1.293 3.200 -8.701 1.00 97.62 93 ASN A C 1
ATOM 732 O O . ASN A 1 93 ? -1.756 2.063 -8.580 1.00 97.62 93 ASN A O 1
ATOM 736 N N . LEU A 1 94 ? -1.421 4.131 -7.765 1.00 98.75 94 LEU A N 1
ATOM 737 C CA . LEU A 1 94 ? -2.129 3.931 -6.511 1.00 98.75 94 LEU A CA 1
ATOM 738 C C . LEU A 1 94 ? -3.342 4.853 -6.435 1.00 98.75 94 LEU A C 1
ATOM 740 O O . LEU A 1 94 ? -3.208 6.075 -6.440 1.00 98.75 94 LEU A O 1
ATOM 744 N N . LEU A 1 95 ? -4.526 4.264 -6.299 1.00 98.88 95 LEU A N 1
ATOM 745 C CA . LEU A 1 95 ? -5.761 4.981 -6.010 1.00 98.88 95 LEU A CA 1
ATOM 746 C C . LEU A 1 95 ? -6.319 4.514 -4.665 1.00 98.88 95 LEU A C 1
ATOM 748 O O . LEU A 1 95 ? -6.697 3.351 -4.528 1.00 98.88 95 LEU A O 1
ATOM 752 N N . VAL A 1 96 ? -6.405 5.424 -3.695 1.00 98.94 96 VAL A N 1
ATOM 753 C CA . VAL A 1 96 ? -7.014 5.174 -2.381 1.00 98.94 96 VAL A CA 1
ATOM 754 C C . VAL A 1 96 ? -8.109 6.202 -2.154 1.00 98.94 96 VAL A C 1
ATOM 756 O O . VAL A 1 96 ? -7.824 7.390 -1.981 1.00 98.94 96 VAL A O 1
ATOM 759 N N . THR A 1 97 ? -9.368 5.767 -2.192 1.00 98.94 97 THR A N 1
ATOM 760 C CA . THR A 1 97 ? -10.502 6.696 -2.128 1.00 98.94 97 THR A CA 1
ATOM 761 C C . THR A 1 97 ? -11.662 6.216 -1.280 1.00 98.94 97 THR A C 1
ATOM 763 O O . THR A 1 97 ? -11.893 5.014 -1.142 1.00 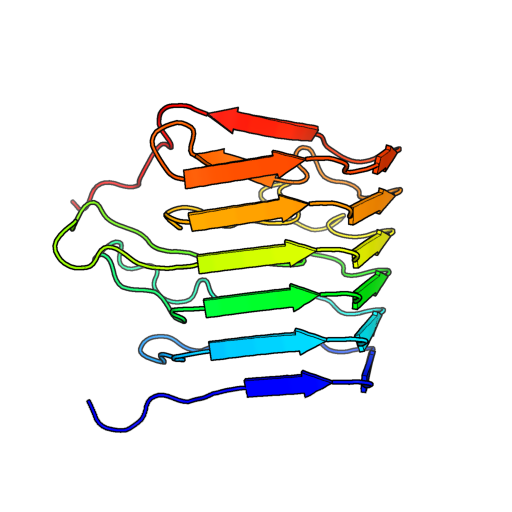98.94 97 THR A O 1
ATOM 766 N N . ASN A 1 98 ? -12.414 7.171 -0.727 1.00 98.88 98 ASN A N 1
ATOM 767 C CA . ASN A 1 98 ? -13.660 6.927 0.008 1.00 98.88 98 ASN A CA 1
ATOM 768 C C . ASN A 1 98 ? -13.517 5.891 1.138 1.00 98.88 98 ASN A C 1
ATOM 770 O O . ASN A 1 98 ? -14.483 5.217 1.475 1.00 98.88 98 ASN A O 1
ATOM 774 N N . SER A 1 99 ? -12.309 5.701 1.672 1.00 98.94 99 SER A N 1
ATOM 775 C CA . SER A 1 99 ? -11.993 4.613 2.598 1.00 98.94 99 SER A CA 1
ATOM 776 C C . SER A 1 99 ? -11.728 5.141 4.004 1.00 98.94 99 SER A C 1
ATOM 778 O O . SER A 1 99 ? -11.331 6.292 4.189 1.00 98.94 99 SER A O 1
ATOM 780 N N . THR A 1 100 ? -11.952 4.295 5.005 1.00 98.94 100 THR A N 1
ATOM 781 C CA . THR A 1 100 ? -11.744 4.631 6.420 1.00 98.94 100 THR A CA 1
ATOM 782 C C . THR A 1 100 ? -10.654 3.750 7.016 1.00 98.94 100 THR A C 1
ATOM 784 O O . THR A 1 100 ? -10.693 2.532 6.863 1.00 98.94 100 THR A O 1
ATOM 787 N N . PHE A 1 101 ? -9.704 4.362 7.720 1.00 98.88 101 PHE A N 1
ATOM 788 C CA . PHE A 1 101 ? -8.573 3.699 8.369 1.00 98.88 101 PHE A CA 1
ATOM 789 C C . PHE A 1 101 ? -8.571 4.071 9.849 1.00 98.88 101 PHE A C 1
ATOM 791 O O . PHE A 1 101 ? -8.380 5.247 10.184 1.00 98.88 101 PHE A O 1
ATOM 798 N N . THR A 1 102 ? -8.802 3.088 10.719 1.00 98.94 102 THR A N 1
ATOM 799 C CA . THR A 1 102 ? -8.916 3.298 12.166 1.00 98.94 102 THR A CA 1
ATOM 800 C C . THR A 1 102 ? -7.975 2.382 12.939 1.00 98.94 102 THR A C 1
ATOM 802 O O . THR A 1 102 ? -7.880 1.193 12.647 1.00 98.94 102 THR A O 1
ATOM 805 N N . ASN A 1 103 ? -7.294 2.912 13.958 1.00 98.75 103 ASN A N 1
ATOM 806 C CA . ASN A 1 103 ? -6.418 2.131 14.843 1.00 98.75 103 ASN A CA 1
ATOM 807 C C . ASN A 1 103 ? -5.293 1.364 14.115 1.00 98.75 103 ASN A C 1
ATOM 809 O O . ASN A 1 103 ? -4.841 0.324 14.599 1.00 98.75 103 ASN A O 1
ATOM 813 N N . CYS A 1 104 ? -4.833 1.846 12.960 1.00 98.75 104 CYS A N 1
ATOM 814 C CA . CYS A 1 104 ? -3.831 1.156 12.154 1.00 98.75 104 CYS A CA 1
ATOM 815 C C . CYS A 1 104 ? -2.393 1.632 12.435 1.00 98.75 104 CYS A C 1
ATOM 817 O O . CYS A 1 104 ? -2.158 2.739 12.934 1.00 98.75 104 CYS A O 1
ATOM 819 N N . GLY A 1 105 ? -1.412 0.798 12.076 1.00 98.44 105 GLY A N 1
ATOM 820 C CA . GLY A 1 105 ? 0.002 1.178 11.973 1.00 98.44 105 GLY A CA 1
ATOM 821 C C . GLY A 1 105 ? 0.770 1.306 13.289 1.00 98.44 105 GLY A C 1
ATOM 822 O O . GLY A 1 105 ? 1.934 1.699 13.273 1.00 98.44 105 GLY A O 1
ATOM 823 N N . ALA A 1 106 ? 0.176 0.956 14.433 1.00 98.06 106 ALA A N 1
ATOM 824 C CA . ALA A 1 106 ? 0.817 1.119 15.742 1.00 98.06 106 ALA A CA 1
ATOM 825 C C . ALA A 1 106 ? 2.175 0.403 15.869 1.00 98.06 106 ALA A C 1
ATOM 827 O O . ALA A 1 106 ? 3.084 0.905 16.542 1.00 98.06 106 ALA A O 1
ATOM 828 N N . ASN A 1 107 ? 2.322 -0.738 15.195 1.00 98.25 107 ASN A N 1
ATOM 829 C CA . ASN A 1 107 ? 3.529 -1.559 15.199 1.00 98.25 107 ASN A CA 1
ATOM 830 C C . ASN A 1 107 ? 4.407 -1.343 13.960 1.00 98.25 107 ASN A C 1
ATOM 832 O O . ASN A 1 107 ? 5.469 -1.955 13.874 1.00 98.25 107 ASN A O 1
ATOM 836 N N . GLU A 1 108 ? 4.007 -0.465 13.036 1.00 97.56 108 GLU A N 1
ATOM 837 C CA . GLU A 1 108 ? 4.787 -0.176 11.837 1.00 97.56 108 GLU A CA 1
ATOM 838 C C . GLU A 1 108 ? 6.125 0.473 12.217 1.00 97.56 108 GLU A C 1
ATOM 840 O O . GLU A 1 108 ? 6.173 1.422 13.015 1.00 97.56 108 GLU A O 1
ATOM 845 N N . GLN A 1 109 ? 7.223 -0.052 11.672 1.00 96.94 109 GLN A N 1
ATOM 846 C CA . GLN A 1 109 ? 8.574 0.379 12.033 1.00 96.94 109 GLN A CA 1
ATOM 847 C C . GLN A 1 109 ? 8.931 1.712 11.388 1.00 96.94 109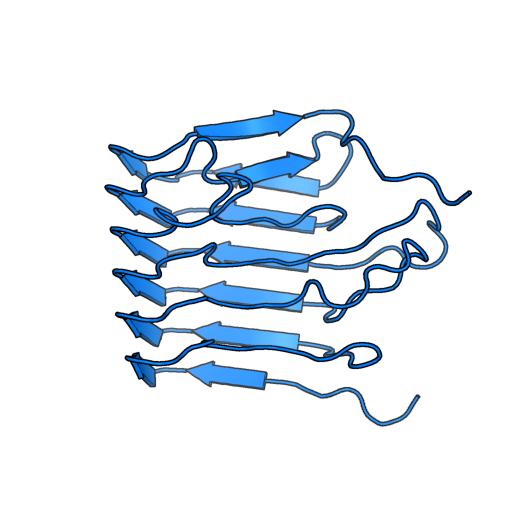 GLN A C 1
ATOM 849 O O . GLN A 1 109 ? 9.532 2.564 12.043 1.00 96.94 109 GLN A O 1
ATOM 854 N N . ASN A 1 110 ? 8.552 1.902 10.121 1.00 95.56 110 ASN A N 1
ATOM 855 C CA . ASN A 1 110 ? 8.850 3.133 9.390 1.00 95.56 110 ASN A CA 1
ATOM 856 C C . ASN A 1 110 ? 7.887 4.285 9.734 1.00 95.56 110 ASN A C 1
ATOM 858 O O . ASN A 1 110 ? 8.129 5.412 9.309 1.00 95.56 110 ASN A O 1
ATOM 862 N N . LYS A 1 111 ? 6.834 4.005 10.521 1.00 97.88 111 LYS A N 1
ATOM 863 C CA . LYS A 1 111 ? 5.803 4.959 10.956 1.00 97.88 111 LYS A CA 1
ATOM 864 C C . LYS A 1 111 ? 5.039 5.622 9.800 1.00 97.88 111 LYS A C 1
ATOM 866 O O . LYS A 1 111 ? 4.561 6.744 9.963 1.00 97.88 111 LYS A O 1
ATOM 871 N N . ILE A 1 112 ? 4.890 4.924 8.669 1.00 98.44 112 ILE A N 1
ATOM 872 C CA . ILE A 1 112 ? 4.122 5.350 7.491 1.00 98.44 112 ILE A CA 1
ATOM 873 C C . ILE A 1 112 ? 2.965 4.371 7.254 1.00 98.44 112 ILE A C 1
ATOM 875 O O . ILE A 1 112 ? 3.186 3.182 7.049 1.00 98.44 112 ILE A O 1
ATOM 879 N N . LEU A 1 113 ? 1.722 4.862 7.254 1.00 98.75 113 LEU A N 1
ATOM 880 C CA . LEU A 1 113 ? 0.534 4.009 7.100 1.00 98.75 113 LEU A CA 1
ATOM 881 C C . LEU A 1 113 ? 0.328 3.498 5.665 1.00 98.75 113 LEU A C 1
ATOM 883 O O . LEU A 1 113 ? 0.052 2.314 5.464 1.00 98.75 113 LEU A O 1
ATOM 887 N N . LEU A 1 114 ? 0.422 4.403 4.689 1.00 98.75 114 LEU A N 1
ATOM 888 C CA . LEU A 1 114 ? 0.357 4.121 3.256 1.00 98.75 114 LEU A CA 1
ATOM 889 C C . LEU A 1 114 ? 1.744 4.383 2.661 1.00 98.75 114 LEU A C 1
ATOM 891 O O . LEU A 1 114 ? 2.052 5.499 2.234 1.00 98.75 114 LEU A O 1
ATOM 895 N N . ASN A 1 115 ? 2.610 3.374 2.689 1.00 98.00 115 ASN A N 1
ATOM 896 C CA . ASN A 1 115 ? 3.949 3.458 2.124 1.00 98.00 115 ASN A CA 1
ATOM 897 C C . ASN A 1 115 ? 3.891 3.111 0.632 1.00 98.00 115 ASN A C 1
ATOM 899 O O . ASN A 1 115 ? 3.545 1.994 0.270 1.00 98.00 115 ASN A O 1
ATOM 903 N N . HIS A 1 116 ? 4.209 4.066 -0.242 1.00 96.88 116 HIS A N 1
ATOM 904 C CA . HIS A 1 116 ? 4.154 3.890 -1.703 1.00 96.88 116 HIS A CA 1
ATOM 905 C C . HIS A 1 116 ? 5.418 4.410 -2.409 1.00 96.88 116 HIS A C 1
ATOM 907 O O . HIS A 1 116 ? 5.387 5.055 -3.459 1.00 96.88 116 HIS A O 1
ATOM 913 N N . ARG A 1 117 ? 6.582 4.176 -1.795 1.00 93.75 117 ARG A N 1
ATOM 914 C CA . ARG A 1 117 ? 7.851 4.753 -2.254 1.00 93.75 117 ARG A CA 1
ATOM 915 C C . ARG A 1 117 ? 8.198 4.307 -3.681 1.00 93.75 117 ARG A C 1
ATOM 917 O O . ARG A 1 117 ? 8.358 3.121 -3.955 1.00 93.75 117 ARG A O 1
ATOM 924 N N . GLY A 1 118 ? 8.408 5.294 -4.553 1.00 92.00 118 GLY A N 1
ATOM 925 C CA . GLY A 1 118 ? 8.820 5.097 -5.947 1.00 92.00 118 GLY A CA 1
ATOM 926 C C . GLY A 1 118 ? 7.669 4.941 -6.946 1.00 92.00 118 GLY A C 1
ATOM 927 O O . GLY A 1 118 ? 7.934 4.826 -8.147 1.00 92.00 118 GLY A O 1
ATOM 928 N N . ILE A 1 119 ? 6.420 4.981 -6.470 1.00 94.81 119 ILE A N 1
ATOM 929 C CA . ILE A 1 119 ? 5.209 4.948 -7.294 1.00 94.81 119 ILE A CA 1
ATOM 930 C C . ILE A 1 119 ? 4.956 6.329 -7.904 1.00 94.81 119 ILE A C 1
ATOM 932 O O . ILE A 1 119 ? 5.010 7.359 -7.229 1.00 94.81 119 ILE A O 1
ATOM 936 N N . VAL A 1 120 ? 4.725 6.359 -9.216 1.00 93.06 120 VAL A N 1
ATOM 937 C CA . VAL A 1 120 ? 4.747 7.606 -9.998 1.00 93.06 120 VAL A CA 1
ATOM 938 C C . VAL A 1 120 ? 3.396 8.310 -10.045 1.00 93.06 120 VAL A C 1
ATOM 940 O O . VAL A 1 120 ? 3.369 9.539 -10.096 1.00 93.06 120 VAL A O 1
ATOM 943 N N . TYR A 1 121 ? 2.301 7.550 -9.982 1.00 96.56 121 TYR A N 1
ATOM 944 C CA . TYR A 1 121 ? 0.947 8.086 -9.922 1.00 96.56 121 TYR A CA 1
ATOM 945 C C . TYR A 1 121 ? 0.267 7.662 -8.623 1.00 96.56 121 TYR A C 1
ATOM 947 O O . TYR A 1 121 ? 0.067 6.472 -8.374 1.00 96.56 121 TYR A O 1
ATOM 955 N N . VAL A 1 122 ? -0.097 8.628 -7.784 1.00 98.56 122 VAL A N 1
ATOM 956 C CA . VAL A 1 122 ? -0.755 8.382 -6.497 1.00 98.56 122 VAL A CA 1
ATOM 957 C C . VAL A 1 122 ? -1.891 9.376 -6.319 1.00 98.56 122 VAL A C 1
ATOM 959 O O . VAL A 1 122 ? -1.697 10.583 -6.437 1.00 98.56 122 VAL A O 1
ATOM 962 N N . ASN A 1 123 ? -3.076 8.882 -5.983 1.00 98.75 123 ASN A N 1
ATOM 963 C CA . ASN A 1 123 ? -4.215 9.710 -5.620 1.00 98.75 123 ASN A CA 1
ATOM 964 C C . ASN A 1 123 ? -4.861 9.178 -4.336 1.00 98.75 123 ASN A C 1
ATOM 966 O O . ASN A 1 123 ? -5.455 8.097 -4.327 1.00 98.75 123 ASN A O 1
ATOM 970 N N . ILE A 1 124 ? -4.733 9.947 -3.254 1.00 98.88 124 ILE A N 1
ATOM 971 C CA . ILE A 1 124 ? -5.304 9.648 -1.938 1.00 98.88 124 ILE A 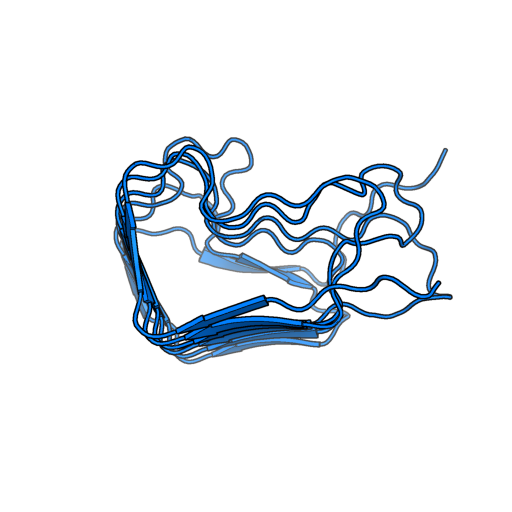CA 1
ATOM 972 C C . ILE A 1 124 ? -6.379 10.694 -1.657 1.00 98.88 124 ILE A C 1
ATOM 974 O O . ILE A 1 124 ? -6.061 11.806 -1.232 1.00 98.88 124 ILE A O 1
ATOM 978 N N . ALA A 1 125 ? -7.647 10.369 -1.898 1.00 98.88 125 ALA A N 1
ATOM 979 C CA . ALA A 1 125 ? -8.714 11.362 -1.808 1.00 98.88 125 ALA A CA 1
ATOM 980 C C . ALA A 1 125 ? -9.962 10.891 -1.065 1.00 98.88 125 ALA A C 1
ATOM 982 O O . ALA A 1 125 ? -10.404 9.756 -1.234 1.00 98.88 125 ALA A O 1
ATOM 983 N N . LYS A 1 126 ? -10.598 11.798 -0.315 1.00 98.88 126 LYS A N 1
ATOM 984 C CA . LYS A 1 126 ? -11.882 11.539 0.368 1.00 98.88 126 LYS A CA 1
ATOM 985 C C . LYS A 1 126 ? -11.824 10.382 1.365 1.00 98.88 126 LYS A C 1
ATOM 987 O O . LYS A 1 126 ? -12.784 9.628 1.493 1.00 98.88 126 LYS A O 1
ATOM 992 N N . ASN A 1 127 ? -10.692 10.205 2.037 1.00 98.94 127 ASN A N 1
ATOM 993 C CA . ASN A 1 127 ? -10.528 9.172 3.054 1.00 98.94 127 ASN A CA 1
ATOM 994 C C . ASN A 1 127 ? -10.659 9.753 4.461 1.00 98.94 127 ASN A C 1
ATOM 996 O O . ASN A 1 127 ? -10.418 10.941 4.680 1.00 98.94 127 ASN A O 1
ATOM 1000 N N . THR A 1 128 ? -10.964 8.888 5.421 1.00 98.94 128 THR A N 1
ATOM 1001 C CA . THR A 1 128 ? -10.931 9.213 6.848 1.00 98.94 128 THR A CA 1
ATOM 1002 C C . THR A 1 128 ? -9.820 8.418 7.521 1.00 98.94 128 THR A C 1
ATOM 1004 O O . THR A 1 128 ? -9.839 7.189 7.526 1.00 98.94 128 THR A O 1
ATOM 1007 N N . PHE A 1 129 ? -8.861 9.117 8.120 1.00 98.88 129 PHE A N 1
ATOM 1008 C CA . PHE A 1 129 ? -7.788 8.545 8.927 1.00 98.88 129 PHE A CA 1
ATOM 1009 C C . PHE A 1 129 ? -8.014 8.935 10.382 1.00 98.88 129 PHE A C 1
ATOM 1011 O O . PHE A 1 129 ? -7.949 10.116 10.733 1.00 98.88 129 PHE A O 1
ATOM 1018 N N . LYS A 1 130 ? -8.291 7.951 11.234 1.00 98.88 130 LYS A N 1
ATOM 1019 C CA . LYS A 1 130 ? -8.642 8.178 12.632 1.00 98.88 130 LYS A CA 1
ATOM 1020 C C . LYS A 1 130 ? -7.831 7.296 13.579 1.00 98.88 130 LYS A C 1
ATOM 1022 O O . LYS A 1 130 ? -7.768 6.087 13.407 1.00 98.88 130 LYS A O 1
ATOM 1027 N N . ASP A 1 131 ? -7.250 7.894 14.614 1.00 98.75 131 ASP A N 1
ATOM 1028 C CA . ASP A 1 131 ? -6.573 7.171 15.703 1.00 98.75 131 ASP A CA 1
ATOM 1029 C C . ASP A 1 131 ? -5.447 6.215 15.220 1.00 98.75 131 ASP A C 1
ATOM 1031 O O . ASP A 1 131 ? -5.163 5.188 15.842 1.00 98.75 131 ASP A O 1
ATOM 1035 N N . ASN A 1 132 ? -4.783 6.540 14.102 1.00 98.75 132 ASN A N 1
ATOM 1036 C CA . ASN A 1 132 ? -3.688 5.739 13.548 1.00 98.75 132 ASN A CA 1
ATOM 1037 C C . ASN A 1 132 ? -2.353 6.159 14.174 1.00 98.75 132 ASN A C 1
ATOM 1039 O O . ASN A 1 132 ? -1.913 7.299 14.026 1.00 98.75 132 ASN A O 1
ATOM 1043 N N . LYS A 1 133 ? -1.668 5.234 14.852 1.00 97.75 133 LYS A N 1
ATOM 1044 C CA . LYS A 1 133 ? -0.438 5.519 15.617 1.00 97.75 133 LYS A CA 1
ATOM 1045 C C . LYS A 1 133 ? 0.811 5.507 14.727 1.00 97.75 133 LYS A C 1
ATOM 1047 O O . LYS A 1 133 ? 1.695 4.667 14.886 1.00 97.75 133 LYS A O 1
ATOM 1052 N N . VAL A 1 134 ? 0.861 6.458 13.803 1.00 98.31 134 VAL A N 1
ATOM 1053 C CA . VAL A 1 134 ? 1.927 6.664 12.812 1.00 98.31 134 VAL A CA 1
ATOM 1054 C C . VAL A 1 134 ? 2.369 8.127 12.802 1.00 98.31 134 VAL A C 1
ATOM 1056 O O . VAL A 1 134 ? 1.594 9.002 13.183 1.00 98.31 134 VAL A O 1
ATOM 1059 N N . ASP A 1 135 ? 3.583 8.397 12.327 1.00 98.50 135 ASP A N 1
ATOM 1060 C CA . ASP A 1 135 ? 4.073 9.770 12.141 1.00 98.50 135 ASP A CA 1
ATOM 1061 C C . ASP A 1 135 ? 3.520 10.354 10.834 1.00 98.50 135 ASP A C 1
ATOM 1063 O O . ASP A 1 135 ? 3.134 11.522 10.769 1.00 98.50 135 ASP A O 1
ATOM 1067 N N . TYR A 1 136 ? 3.405 9.508 9.806 1.00 98.62 136 TYR A N 1
ATOM 1068 C CA . TYR A 1 136 ? 2.891 9.878 8.496 1.00 98.62 136 TYR A CA 1
ATOM 1069 C C . TYR A 1 136 ? 1.754 8.950 8.073 1.00 98.62 136 TYR A C 1
ATOM 1071 O O . TYR A 1 136 ? 1.878 7.725 8.075 1.00 98.62 136 TYR A O 1
ATOM 1079 N N . VAL A 1 137 ? 0.645 9.535 7.631 1.00 98.69 137 VAL A N 1
ATOM 1080 C CA . VAL A 1 137 ? -0.368 8.796 6.868 1.00 98.69 137 VAL A CA 1
ATOM 1081 C C . VAL A 1 137 ? 0.208 8.407 5.507 1.00 98.69 137 VAL A C 1
ATOM 1083 O O . VAL A 1 1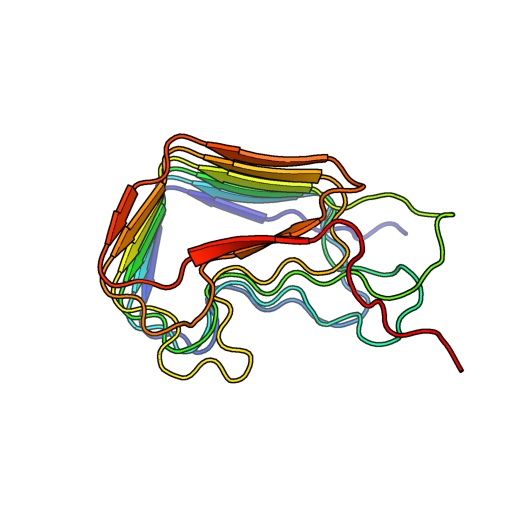37 ? 0.051 7.272 5.068 1.00 98.69 137 VAL A O 1
ATOM 1086 N N . SER A 1 138 ? 0.898 9.340 4.849 1.00 98.50 138 SER A N 1
ATOM 1087 C CA . SER A 1 138 ? 1.504 9.145 3.531 1.00 98.50 138 SER A CA 1
ATOM 1088 C C . SER A 1 138 ? 2.578 10.204 3.275 1.00 98.50 138 SER A C 1
ATOM 1090 O O . SER A 1 138 ? 2.449 11.342 3.729 1.00 98.50 138 SER A O 1
ATOM 1092 N N . ILE A 1 139 ? 3.600 9.859 2.489 1.00 97.94 139 ILE A N 1
ATOM 1093 C CA . ILE A 1 139 ? 4.582 10.813 1.958 1.00 97.94 139 ILE A CA 1
ATOM 1094 C C . ILE A 1 139 ? 4.454 10.837 0.433 1.00 97.94 139 ILE A C 1
ATOM 1096 O O . ILE A 1 139 ? 4.775 9.858 -0.231 1.00 97.94 139 ILE A O 1
ATOM 1100 N N . LEU A 1 140 ? 3.965 11.946 -0.117 1.00 97.69 140 LEU A N 1
ATOM 1101 C CA . LEU A 1 140 ? 3.777 12.170 -1.549 1.00 97.69 140 LEU A CA 1
ATOM 1102 C C . LEU A 1 140 ? 5.088 12.579 -2.224 1.00 97.69 140 LEU A C 1
ATOM 1104 O O . LEU A 1 140 ? 5.850 13.382 -1.678 1.00 97.69 140 LEU A O 1
ATOM 1108 N N . TRP A 1 141 ? 5.308 12.089 -3.443 1.00 94.94 141 TRP A N 1
ATOM 1109 C CA . TRP A 1 141 ? 6.432 12.504 -4.279 1.00 94.94 141 TRP A CA 1
ATOM 1110 C C . TRP A 1 141 ? 6.075 13.735 -5.126 1.00 94.94 141 TRP A C 1
ATOM 1112 O O . TRP A 1 141 ? 5.465 13.609 -6.183 1.00 94.94 141 TRP A O 1
ATOM 1122 N N . GLY A 1 142 ? 6.487 14.926 -4.685 1.00 93.62 142 GLY A N 1
ATOM 1123 C CA . GLY A 1 142 ? 6.124 16.208 -5.311 1.00 93.62 142 GLY A CA 1
ATOM 1124 C C . GLY A 1 142 ? 6.591 16.373 -6.762 1.00 93.62 142 GLY A C 1
ATOM 1125 O O . GLY A 1 142 ? 5.876 16.953 -7.573 1.00 93.62 142 GLY A O 1
ATOM 1126 N N . ALA A 1 143 ? 7.739 15.792 -7.130 1.00 91.31 143 ALA A N 1
ATOM 1127 C CA . ALA A 1 143 ? 8.221 15.805 -8.513 1.00 91.31 143 ALA A CA 1
ATOM 1128 C C . ALA A 1 143 ? 7.477 14.835 -9.458 1.00 91.31 143 ALA A C 1
ATOM 1130 O O . ALA A 1 143 ? 7.820 14.760 -10.642 1.00 91.31 143 ALA A O 1
ATOM 1131 N N . LYS A 1 144 ? 6.507 14.059 -8.958 1.00 92.50 144 LYS A N 1
ATOM 1132 C CA . LYS A 1 144 ? 5.683 13.119 -9.733 1.00 92.50 144 LYS A CA 1
ATOM 1133 C C . LYS A 1 144 ? 4.193 13.406 -9.503 1.00 92.50 144 LYS A C 1
ATOM 1135 O O . LYS A 1 144 ? 3.820 14.327 -8.782 1.00 92.50 144 LYS A O 1
ATOM 1140 N N . GLU A 1 145 ? 3.322 12.634 -10.145 1.00 95.19 145 GLU A N 1
ATOM 1141 C CA . GLU A 1 145 ? 1.868 12.833 -10.108 1.00 95.19 145 GLU A CA 1
ATOM 1142 C C . GLU A 1 145 ? 1.261 12.235 -8.832 1.00 95.19 145 GLU A C 1
ATOM 1144 O O . GLU A 1 145 ? 0.536 11.244 -8.854 1.00 95.19 145 GLU A O 1
ATOM 1149 N N . ASN A 1 146 ? 1.626 12.794 -7.680 1.00 97.62 146 ASN A N 1
ATOM 1150 C CA . ASN A 1 146 ? 1.167 12.352 -6.367 1.00 97.62 146 ASN A CA 1
ATOM 1151 C C . ASN A 1 146 ? 0.303 13.436 -5.715 1.00 97.62 146 ASN A C 1
ATOM 1153 O O . ASN A 1 146 ? 0.779 14.533 -5.418 1.00 97.62 146 ASN A O 1
ATOM 1157 N N . TYR A 1 147 ? -0.958 13.113 -5.442 1.00 97.75 147 TYR A N 1
ATOM 1158 C CA . TYR A 1 147 ? -1.953 14.058 -4.949 1.00 97.75 147 TYR A CA 1
ATOM 1159 C C . TYR A 1 147 ? -2.688 13.519 -3.723 1.00 97.75 147 TYR A C 1
ATOM 1161 O O . TYR A 1 147 ? -2.970 12.323 -3.613 1.00 97.75 147 TYR A O 1
ATOM 1169 N N . ALA A 1 148 ? -3.053 14.436 -2.827 1.00 98.62 148 ALA A N 1
ATOM 1170 C CA . ALA A 1 148 ? -4.006 14.174 -1.763 1.00 98.62 148 ALA A CA 1
ATOM 1171 C C . ALA A 1 148 ? -5.024 15.313 -1.658 1.00 98.62 148 ALA A C 1
ATOM 1173 O O . ALA A 1 148 ? -4.650 16.486 -1.692 1.00 98.62 148 ALA A O 1
ATOM 1174 N N . SER A 1 149 ? -6.304 14.975 -1.519 1.00 98.69 149 SER A N 1
ATOM 1175 C CA . SER A 1 149 ? -7.387 15.958 -1.420 1.00 98.69 149 SER A CA 1
ATOM 1176 C C . SER A 1 149 ? -8.556 15.450 -0.582 1.00 98.69 149 SER A C 1
ATOM 1178 O O . SER A 1 149 ? -8.840 14.258 -0.537 1.00 98.69 149 SER A O 1
ATOM 1180 N N . ASP A 1 150 ? -9.252 16.365 0.091 1.00 98.62 150 ASP A N 1
ATOM 1181 C CA . ASP A 1 150 ? -10.493 16.074 0.823 1.00 98.62 150 ASP A CA 1
ATOM 1182 C C . ASP A 1 150 ? -10.386 14.929 1.854 1.00 98.62 150 ASP A C 1
ATOM 1184 O O . ASP A 1 150 ? -11.370 14.246 2.121 1.00 98.62 150 ASP A O 1
ATOM 1188 N N . ASN A 1 151 ? -9.200 14.684 2.423 1.00 98.75 151 ASN A N 1
ATOM 1189 C CA . ASN A 1 151 ? -9.026 13.681 3.475 1.00 98.75 151 ASN A CA 1
ATOM 1190 C C . ASN A 1 151 ? -9.293 14.302 4.848 1.00 98.75 151 ASN A C 1
ATOM 1192 O O . ASN A 1 151 ? -8.795 15.389 5.144 1.00 98.75 151 ASN A O 1
ATOM 1196 N N . ASP A 1 152 ? -10.021 13.581 5.694 1.00 98.81 152 ASP A N 1
ATOM 1197 C CA . ASP A 1 152 ? -10.188 13.916 7.104 1.00 98.81 152 ASP A CA 1
ATOM 1198 C C . ASP A 1 152 ? -9.169 13.133 7.935 1.00 98.81 152 ASP A C 1
ATOM 1200 O O . ASP A 1 152 ? -9.102 11.904 7.858 1.00 98.81 152 ASP A O 1
ATOM 1204 N N . ILE A 1 153 ? -8.341 13.840 8.699 1.00 98.81 153 ILE A N 1
ATOM 1205 C CA . ILE A 1 153 ? -7.243 13.259 9.472 1.00 98.81 153 ILE A CA 1
ATOM 1206 C C . ILE A 1 153 ? -7.397 13.711 10.919 1.00 98.81 153 ILE A C 1
ATOM 1208 O O . ILE A 1 153 ? -7.263 14.892 11.236 1.00 98.81 153 ILE A O 1
ATOM 1212 N N . SER A 1 154 ? -7.647 12.758 11.813 1.00 98.69 154 SER A N 1
ATOM 1213 C CA . SER A 1 154 ? -7.789 12.996 13.249 1.00 98.69 154 SER A CA 1
ATOM 1214 C C . SER A 1 154 ? -6.961 11.988 14.041 1.00 98.69 154 SER A C 1
ATOM 1216 O O . SER A 1 154 ? -6.945 10.796 13.727 1.00 98.69 154 SER A O 1
ATOM 1218 N N . ASN A 1 155 ? -6.232 12.467 15.056 1.00 98.38 155 ASN A N 1
ATOM 1219 C CA . ASN A 1 155 ? -5.357 11.644 15.909 1.00 98.38 155 ASN A CA 1
ATOM 1220 C C . ASN A 1 155 ? -4.496 10.641 15.119 1.00 98.38 155 ASN A C 1
ATOM 1222 O O . ASN A 1 155 ? -4.321 9.491 15.515 1.00 98.38 155 ASN A O 1
ATOM 1226 N N . SER A 1 156 ? -4.020 11.076 13.961 1.00 98.44 156 SER A N 1
ATOM 1227 C CA . SER A 1 156 ? -3.221 10.290 13.034 1.00 98.44 156 SER A CA 1
ATOM 1228 C C . SER A 1 156 ? -2.021 11.130 12.606 1.00 98.44 156 SER A C 1
ATOM 1230 O O . SER A 1 156 ? -1.993 12.338 12.859 1.00 98.44 156 SER A O 1
ATOM 1232 N N . GLY A 1 157 ? -1.040 10.501 11.962 1.00 97.56 157 GLY A N 1
ATOM 1233 C CA . GLY A 1 157 ? 0.067 11.215 11.326 1.00 97.56 157 GLY A CA 1
ATOM 1234 C C . GLY A 1 157 ? -0.393 12.177 10.225 1.00 97.56 157 GLY A C 1
ATOM 1235 O O . GLY A 1 157 ? -1.579 12.284 9.914 1.00 97.56 157 GLY A O 1
ATOM 1236 N N . GLU A 1 158 ? 0.548 12.859 9.583 1.00 98.19 158 GLU A N 1
ATOM 1237 C CA . GLU A 1 158 ? 0.240 13.813 8.509 1.00 98.19 158 GLU A CA 1
ATOM 1238 C C . GLU A 1 158 ? 0.407 13.209 7.106 1.00 98.19 158 GLU A C 1
ATOM 1240 O O . GLU A 1 158 ? 1.112 12.216 6.913 1.00 98.19 158 GLU A O 1
ATOM 1245 N N . ILE A 1 159 ? -0.228 13.821 6.102 1.00 98.50 159 ILE A N 1
ATOM 1246 C CA . ILE A 1 159 ? 0.167 13.623 4.704 1.00 98.50 159 ILE A CA 1
ATOM 1247 C C . ILE A 1 159 ? 1.174 14.716 4.363 1.00 98.50 159 ILE A C 1
ATOM 1249 O O . ILE A 1 159 ? 0.836 15.899 4.368 1.00 98.50 159 ILE A O 1
ATOM 1253 N N . LYS A 1 160 ? 2.407 14.314 4.061 1.00 97.62 160 LYS A N 1
ATOM 1254 C CA . LYS A 1 160 ? 3.507 15.222 3.728 1.00 97.62 160 LYS A CA 1
ATOM 1255 C C . LYS A 1 160 ? 3.844 15.118 2.247 1.00 97.62 160 LYS A C 1
ATOM 1257 O O . LYS A 1 160 ? 3.819 14.025 1.696 1.00 97.62 160 LYS A O 1
ATOM 1262 N N . THR A 1 161 ? 4.240 16.221 1.622 1.00 97.12 161 THR A N 1
ATOM 1263 C CA . THR A 1 161 ? 4.831 16.203 0.275 1.00 97.12 161 THR A CA 1
ATOM 1264 C C . THR A 1 161 ? 6.332 16.441 0.360 1.00 97.12 161 THR A C 1
ATOM 1266 O O . THR A 1 161 ? 6.785 17.372 1.028 1.00 97.12 161 THR A O 1
ATOM 1269 N N . GLU A 1 162 ? 7.109 15.608 -0.326 1.00 94.69 162 GLU A N 1
ATOM 1270 C CA . GLU A 1 162 ? 8.548 15.787 -0.508 1.00 94.69 162 GLU A CA 1
ATOM 1271 C C . GLU A 1 162 ? 8.869 15.889 -1.999 1.00 94.69 162 GLU A C 1
ATOM 1273 O O . GLU A 1 162 ? 8.567 14.981 -2.770 1.00 94.69 162 GLU A O 1
ATOM 1278 N N . GLU A 1 163 ? 9.514 16.983 -2.411 1.00 88.50 163 GLU A N 1
ATOM 1279 C CA . GLU A 1 163 ? 9.874 17.212 -3.819 1.00 88.50 163 GLU A CA 1
ATOM 1280 C C . GLU A 1 163 ? 10.740 16.082 -4.382 1.00 88.50 163 GLU A C 1
ATOM 1282 O O . GLU A 1 163 ? 10.454 15.525 -5.439 1.00 88.50 163 GLU A O 1
ATOM 1287 N N . ASN A 1 164 ? 11.773 15.687 -3.636 1.00 82.88 164 ASN A N 1
ATOM 1288 C CA . ASN A 1 164 ? 12.686 14.624 -4.025 1.00 82.88 164 ASN A CA 1
ATOM 1289 C C . ASN A 1 164 ? 12.723 13.548 -2.945 1.00 82.88 164 ASN A C 1
ATOM 1291 O O . ASN A 1 164 ? 13.331 13.741 -1.889 1.00 82.88 164 ASN A O 1
ATOM 1295 N N . LEU A 1 165 ? 12.122 12.394 -3.232 1.00 77.81 165 LEU A N 1
ATOM 1296 C CA . LEU A 1 165 ? 12.277 11.220 -2.385 1.00 77.81 165 LEU A CA 1
ATOM 1297 C C . LEU A 1 165 ? 13.734 10.744 -2.424 1.00 77.81 165 LEU A C 1
ATOM 1299 O O . LEU A 1 165 ? 14.344 10.616 -3.487 1.00 77.81 165 LEU A O 1
ATOM 1303 N N . LYS A 1 166 ? 14.299 10.427 -1.255 1.00 73.38 166 LYS A N 1
ATOM 1304 C CA . LYS A 1 166 ? 15.606 9.757 -1.176 1.00 73.38 166 LYS A CA 1
ATOM 1305 C C . LYS A 1 166 ? 15.475 8.341 -1.742 1.00 73.38 166 LYS A C 1
ATOM 1307 O O . LYS A 1 166 ? 15.070 7.435 -1.019 1.00 73.38 166 LYS A O 1
ATOM 1312 N N . MET A 1 167 ? 15.777 8.127 -3.012 1.00 69.00 167 MET A N 1
ATOM 1313 C CA . MET A 1 167 ? 15.836 6.775 -3.575 1.00 69.00 167 MET A CA 1
ATOM 1314 C C . MET A 1 167 ? 17.138 6.093 -3.145 1.00 69.00 167 MET A C 1
ATOM 1316 O O . MET A 1 167 ? 18.175 6.750 -3.025 1.00 69.00 167 MET A O 1
ATOM 1320 N N . LYS A 1 168 ? 17.098 4.781 -2.893 1.00 61.91 168 LYS A N 1
ATOM 1321 C CA . LYS A 1 168 ? 18.331 4.001 -2.754 1.00 61.91 168 LYS A CA 1
ATOM 1322 C C . LYS A 1 168 ? 18.979 3.907 -4.135 1.00 61.91 168 LYS A C 1
ATOM 1324 O O . LYS A 1 168 ? 18.340 3.493 -5.099 1.00 61.91 168 LYS A O 1
ATOM 1329 N N . LEU A 1 169 ? 20.222 4.368 -4.233 1.00 48.78 169 LEU A N 1
ATOM 1330 C CA . LEU A 1 169 ? 21.037 4.221 -5.435 1.00 48.78 169 LEU A CA 1
ATOM 1331 C C . LEU A 1 169 ? 21.543 2.776 -5.498 1.00 48.78 169 LEU A C 1
ATOM 1333 O O . LEU A 1 169 ? 21.975 2.246 -4.472 1.00 48.78 169 LEU A O 1
ATOM 1337 N N . MET A 1 170 ? 21.517 2.158 -6.684 1.00 51.38 170 MET A N 1
ATOM 1338 C CA . MET A 1 170 ? 22.284 0.931 -6.907 1.00 51.38 170 MET A CA 1
ATOM 1339 C C . MET A 1 170 ? 23.768 1.226 -6.668 1.00 51.38 170 MET A C 1
ATOM 1341 O O . MET A 1 170 ? 24.300 2.180 -7.241 1.00 51.38 170 MET A O 1
ATOM 1345 N N . TYR A 1 171 ? 24.422 0.391 -5.866 1.00 43.59 171 TYR A N 1
ATOM 1346 C CA . TYR A 1 171 ? 25.876 0.249 -5.841 1.00 43.59 171 TYR A CA 1
ATOM 1347 C C . TYR A 1 171 ? 26.239 -1.167 -6.272 1.00 43.59 171 TYR A C 1
ATOM 1349 O O . TYR A 1 171 ? 25.559 -2.108 -5.800 1.00 43.59 171 TYR A O 1
#

Secondary structure (DSSP, 8-state):
----EEEEEES-EEES-SEEEE--TT--EEEEEEES-EEES-SEEEEE---TT-SS--SEEEEEEES-EEES-SS-SEEE---SS-TTS---EEEEES-EEES--TT-SS-EEEE-TT-SEEEEES-EEES---SEEEEEETTSEEEEES-EEESS-EEEEESS--PPPP-